Protein AF-0000000072903316 (afdb_homodimer)

Structure (mmCIF, N/CA/C/O backbone):
data_AF-0000000072903316-model_v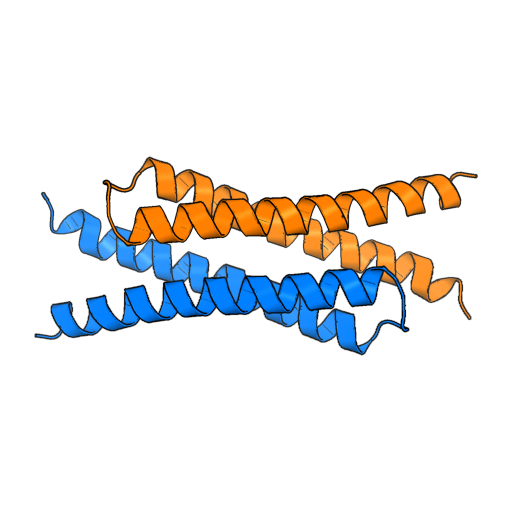1
#
loop_
_entity.id
_entity.type
_entity.pdbx_description
1 polymer 'Uncharacterized protein'
#
loop_
_atom_site.group_PDB
_atom_site.id
_atom_site.type_symbol
_atom_site.label_atom_id
_atom_site.label_alt_id
_atom_site.label_comp_id
_atom_site.label_asym_id
_atom_site.label_entity_id
_atom_site.label_seq_id
_atom_site.pdbx_PDB_ins_code
_atom_site.Cartn_x
_atom_site.Cartn_y
_atom_site.Cartn_z
_atom_site.occupancy
_atom_site.B_iso_or_equiv
_atom_site.auth_seq_id
_atom_site.auth_comp_id
_atom_site.auth_asym_id
_atom_site.auth_atom_id
_atom_site.pdbx_PDB_model_num
ATOM 1 N N . MET A 1 1 ? -4.266 25.891 17.922 1 38.44 1 MET A N 1
ATOM 2 C CA . MET A 1 1 ? -4.785 24.531 17.781 1 38.44 1 MET A CA 1
ATOM 3 C C . MET A 1 1 ? -4.172 23.828 16.578 1 38.44 1 MET A C 1
ATOM 5 O O . MET A 1 1 ? -4.418 22.641 16.344 1 38.44 1 MET A O 1
ATOM 9 N N . THR A 1 2 ? -3.783 24.609 15.562 1 43.62 2 THR A N 1
ATOM 10 C CA . THR A 1 2 ? -3.369 24.219 14.219 1 43.62 2 THR A CA 1
ATOM 11 C C . THR A 1 2 ? -2.029 23.484 14.258 1 43.62 2 THR A C 1
ATOM 13 O O . THR A 1 2 ? -1.659 22.812 13.297 1 43.62 2 THR A O 1
ATOM 16 N N . ARG A 1 3 ? -1.298 23.828 15.398 1 48.84 3 ARG A N 1
ATOM 17 C CA . ARG A 1 3 ? 0.116 23.484 15.5 1 48.84 3 ARG A CA 1
ATOM 18 C C . ARG A 1 3 ? 0.296 22 15.75 1 48.84 3 ARG A C 1
ATOM 20 O O . ARG A 1 3 ? 1.262 21.391 15.273 1 48.84 3 ARG A O 1
ATOM 27 N N . TYR A 1 4 ? -0.57 21.5 16.625 1 48.59 4 TYR A N 1
ATOM 28 C CA . TYR A 1 4 ? -0.521 20.141 17.156 1 48.59 4 TYR A CA 1
ATOM 29 C C . TYR A 1 4 ? -0.706 19.109 16.047 1 48.59 4 TYR A C 1
ATOM 31 O O . TYR A 1 4 ? -0.05 18.078 16.031 1 48.59 4 TYR A O 1
ATOM 39 N N . LEU A 1 5 ? -1.7 19.531 15.156 1 57.22 5 LEU A N 1
ATOM 40 C CA . LEU A 1 5 ? -2.006 18.656 14.039 1 57.22 5 LEU A CA 1
ATOM 41 C C . LEU A 1 5 ? -0.817 18.547 13.086 1 57.22 5 LEU A C 1
ATOM 43 O O . LEU A 1 5 ? -0.717 17.594 12.32 1 57.22 5 LEU A O 1
ATOM 47 N N . GLY A 1 6 ? 0.172 19.562 13.438 1 67.56 6 GLY A N 1
ATOM 48 C CA . GLY A 1 6 ? 1.326 19.594 12.547 1 67.56 6 GLY A CA 1
ATOM 49 C C . GLY A 1 6 ? 2.299 18.453 12.797 1 67.56 6 GLY A C 1
ATOM 50 O O . GLY A 1 6 ? 2.682 17.734 11.867 1 67.56 6 GLY A O 1
ATOM 51 N N . LEU A 1 7 ? 2.525 18.281 14.164 1 73.25 7 LEU A N 1
ATOM 52 C CA . LEU A 1 7 ? 3.5 17.25 14.508 1 73.25 7 LEU A CA 1
ATOM 53 C C . LEU A 1 7 ? 2.881 15.867 14.406 1 73.25 7 LEU A C 1
ATOM 55 O O . LEU A 1 7 ? 3.512 14.938 13.898 1 73.25 7 LEU A O 1
ATOM 59 N N . HIS A 1 8 ? 1.592 15.703 14.859 1 77.5 8 HIS A N 1
ATOM 60 C CA . HIS A 1 8 ? 0.925 14.406 14.797 1 77.5 8 HIS A CA 1
ATOM 61 C C . HIS A 1 8 ? 0.698 13.969 13.352 1 77.5 8 HIS A C 1
ATOM 63 O O . HIS A 1 8 ? 0.929 12.812 13.008 1 77.5 8 HIS A O 1
ATOM 69 N N . GLU A 1 9 ? 0.373 14.938 12.539 1 83.19 9 GLU A N 1
ATOM 70 C CA . GLU A 1 9 ? 0.176 14.641 11.125 1 83.19 9 GLU A CA 1
ATOM 71 C C . GLU A 1 9 ? 1.483 14.219 10.461 1 83.19 9 GLU A C 1
ATOM 73 O O . GLU A 1 9 ? 1.494 13.328 9.609 1 83.19 9 GLU A O 1
ATOM 78 N N . THR A 1 10 ? 2.555 14.867 10.992 1 85.06 10 THR A N 1
ATOM 79 C CA . THR A 1 10 ? 3.859 14.531 10.43 1 85.06 10 THR A C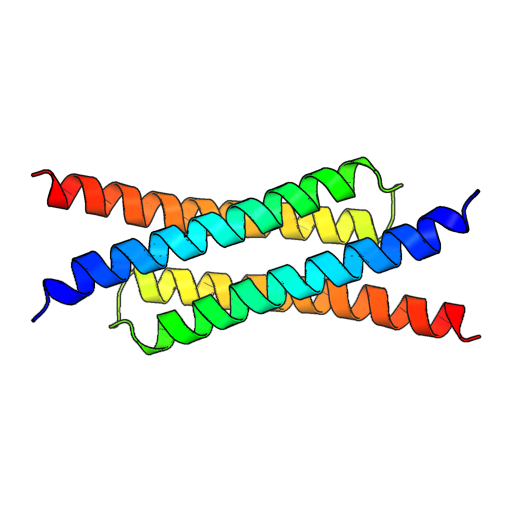A 1
ATOM 80 C C . THR A 1 10 ? 4.27 13.117 10.828 1 85.06 10 THR A C 1
ATOM 82 O O . THR A 1 10 ? 4.719 12.336 9.984 1 85.06 10 THR A O 1
ATOM 85 N N . LEU A 1 11 ? 4.035 12.766 12.031 1 86.75 11 LEU A N 1
ATOM 86 C CA . LEU A 1 11 ? 4.398 11.438 12.523 1 86.75 11 LEU A CA 1
ATOM 87 C C . LEU A 1 11 ? 3.559 10.359 11.844 1 86.75 11 LEU A C 1
ATOM 89 O O . LEU A 1 11 ? 4.086 9.32 11.438 1 86.75 11 LEU A O 1
ATOM 93 N N . GLU A 1 12 ? 2.34 10.703 11.758 1 87.75 12 GLU A N 1
ATOM 94 C CA . GLU A 1 12 ? 1.45 9.727 11.125 1 87.75 12 GLU A CA 1
ATOM 95 C C . GLU A 1 12 ? 1.788 9.555 9.648 1 87.75 12 GLU A C 1
ATOM 97 O O . GLU A 1 12 ? 1.741 8.438 9.125 1 87.75 12 GLU A O 1
ATOM 102 N N . THR A 1 13 ? 2.127 10.641 9.023 1 90.25 13 THR A N 1
ATOM 103 C CA . THR A 1 13 ? 2.52 10.57 7.617 1 90.25 13 THR A CA 1
ATOM 104 C C . THR A 1 13 ? 3.814 9.781 7.461 1 90.25 13 THR A C 1
ATOM 106 O O . THR A 1 13 ? 3.943 8.961 6.543 1 90.25 13 THR A O 1
ATOM 109 N N . LEU A 1 14 ? 4.695 9.93 8.344 1 92.25 14 LEU A N 1
ATOM 110 C CA . LEU A 1 14 ? 5.957 9.203 8.305 1 92.25 14 LEU A CA 1
ATOM 111 C C . LEU A 1 14 ? 5.727 7.707 8.492 1 92.25 14 LEU A C 1
ATOM 113 O O . LEU A 1 14 ? 6.371 6.887 7.84 1 92.25 14 LEU A O 1
ATOM 117 N N . GLU A 1 15 ? 4.824 7.449 9.352 1 93.31 15 GLU A N 1
ATOM 118 C CA . GLU A 1 15 ? 4.48 6.047 9.57 1 93.31 15 GLU A CA 1
ATOM 119 C C . GLU A 1 15 ? 3.859 5.434 8.32 1 93.31 15 GLU A C 1
ATOM 121 O O . GLU A 1 15 ? 4.207 4.316 7.93 1 93.31 15 GLU A O 1
ATOM 126 N N . LEU A 1 16 ? 3 6.125 7.688 1 93.25 16 LEU A N 1
ATOM 127 C CA . LEU A 1 16 ? 2.369 5.652 6.461 1 93.25 16 LEU A CA 1
ATOM 128 C C . LEU A 1 16 ? 3.408 5.438 5.363 1 93.25 16 LEU A C 1
ATOM 130 O O . LEU A 1 16 ? 3.352 4.449 4.633 1 93.25 16 LEU A O 1
ATOM 134 N N . ILE A 1 17 ? 4.336 6.316 5.277 1 95.5 17 ILE A N 1
ATOM 135 C CA . ILE A 1 17 ? 5.406 6.207 4.293 1 95.5 17 ILE A CA 1
ATOM 136 C C . ILE A 1 17 ? 6.227 4.945 4.555 1 95.5 17 ILE A C 1
ATOM 138 O O . ILE A 1 17 ? 6.547 4.199 3.625 1 95.5 17 ILE A O 1
ATOM 142 N N . ALA A 1 18 ? 6.48 4.703 5.855 1 95 18 ALA A N 1
ATOM 143 C CA . ALA A 1 18 ? 7.25 3.516 6.219 1 95 18 ALA A CA 1
ATOM 144 C C . ALA A 1 18 ? 6.504 2.24 5.836 1 95 18 ALA A C 1
ATOM 146 O O . ALA A 1 18 ? 7.086 1.329 5.238 1 95 18 ALA A O 1
ATOM 147 N N . PHE A 1 19 ? 5.215 2.182 6.125 1 92.62 19 PHE A N 1
ATOM 148 C CA . PHE A 1 19 ? 4.418 1.001 5.816 1 92.62 19 PHE A CA 1
ATOM 149 C C . PHE A 1 19 ? 4.316 0.794 4.312 1 92.62 19 PHE A C 1
ATOM 151 O O . PHE A 1 19 ? 4.422 -0.334 3.824 1 92.62 19 PHE A O 1
ATOM 158 N N . LYS A 1 20 ? 4.098 1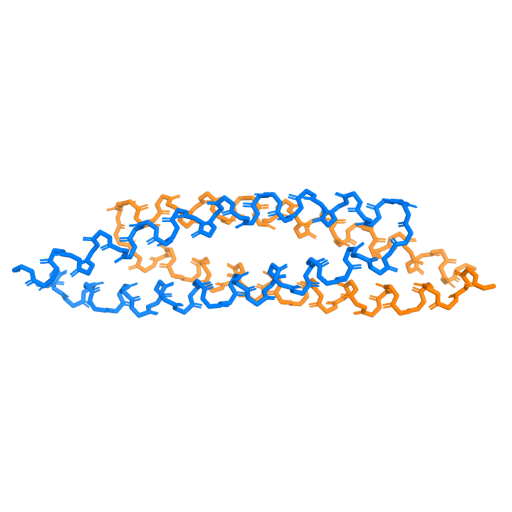.864 3.549 1 94.38 20 LYS A N 1
ATOM 159 C CA . LYS A 1 20 ? 3.988 1.762 2.096 1 94.38 20 LYS A CA 1
ATOM 160 C C . LYS A 1 20 ? 5.312 1.326 1.475 1 94.38 20 LYS A C 1
ATOM 162 O O . LYS A 1 20 ? 5.328 0.556 0.512 1 94.38 20 LYS A O 1
ATOM 167 N N . THR A 1 21 ? 6.387 1.797 2.047 1 96.06 21 THR A N 1
ATOM 168 C CA . THR A 1 21 ? 7.703 1.403 1.557 1 96.06 21 THR A CA 1
ATOM 169 C C . THR A 1 21 ? 7.922 -0.095 1.746 1 96.06 21 THR A C 1
ATOM 171 O O . THR A 1 21 ? 8.438 -0.77 0.852 1 96.06 21 THR A O 1
ATOM 174 N N . VAL A 1 22 ? 7.574 -0.612 2.893 1 93.69 22 VAL A N 1
ATOM 175 C CA . VAL A 1 22 ? 7.699 -2.039 3.168 1 93.69 22 VAL A CA 1
ATOM 176 C C . VAL A 1 22 ? 6.855 -2.836 2.174 1 93.69 22 VAL A C 1
ATOM 178 O O . VAL A 1 22 ? 7.332 -3.811 1.587 1 93.69 22 VAL A O 1
ATOM 181 N N . CYS A 1 23 ? 5.586 -2.385 1.941 1 92.5 23 CYS A N 1
ATOM 182 C CA . CYS A 1 23 ? 4.672 -3.084 1.042 1 92.5 23 CYS A CA 1
ATOM 183 C C . CYS A 1 23 ? 5.219 -3.105 -0.38 1 92.5 23 CYS A C 1
ATOM 185 O O . CYS A 1 23 ? 5.191 -4.145 -1.045 1 92.5 23 CYS A O 1
ATOM 187 N N . LEU A 1 24 ? 5.781 -2.008 -0.832 1 95.5 24 LEU A N 1
ATOM 188 C CA . LEU A 1 24 ? 6.297 -1.901 -2.191 1 95.5 24 LEU A CA 1
ATOM 189 C C . LEU A 1 24 ? 7.559 -2.746 -2.359 1 95.5 24 LEU A C 1
ATOM 191 O O . LEU A 1 24 ? 7.734 -3.404 -3.387 1 95.5 24 LEU A O 1
ATOM 195 N N . THR A 1 25 ? 8.406 -2.729 -1.31 1 95.5 25 THR A N 1
ATOM 196 C CA . THR A 1 25 ? 9.625 -3.533 -1.364 1 95.5 25 THR A CA 1
ATOM 197 C C . THR A 1 25 ? 9.281 -5.02 -1.433 1 95.5 25 THR A C 1
ATOM 199 O O . THR A 1 25 ? 9.891 -5.766 -2.205 1 95.5 25 THR A O 1
ATOM 202 N N . LYS A 1 26 ? 8.352 -5.418 -0.71 1 92.31 26 LYS A N 1
ATOM 203 C CA . LYS A 1 26 ? 7.926 -6.816 -0.723 1 92.31 26 LYS A CA 1
ATOM 204 C C . LYS A 1 26 ? 7.344 -7.199 -2.08 1 92.31 26 LYS A C 1
ATOM 206 O O . LYS A 1 26 ? 7.664 -8.258 -2.619 1 92.31 26 LYS A O 1
ATOM 211 N N . ALA A 1 27 ? 6.477 -6.383 -2.607 1 94.62 27 ALA A N 1
ATOM 212 C CA . ALA A 1 27 ? 5.871 -6.641 -3.91 1 94.62 27 ALA A CA 1
ATOM 213 C C . ALA A 1 27 ? 6.93 -6.719 -5.004 1 94.62 27 ALA A C 1
ATOM 215 O O . ALA A 1 27 ? 6.859 -7.578 -5.887 1 94.62 27 ALA A O 1
ATOM 216 N N . ALA A 1 28 ? 7.898 -5.812 -4.934 1 96.25 28 ALA A N 1
ATOM 217 C CA . ALA A 1 28 ? 8.977 -5.801 -5.926 1 96.25 28 ALA A CA 1
ATOM 218 C C . ALA A 1 28 ? 9.797 -7.086 -5.859 1 96.25 28 ALA A C 1
ATOM 220 O O . ALA A 1 28 ? 10.117 -7.676 -6.895 1 96.25 28 ALA A O 1
ATOM 221 N N . THR A 1 29 ? 10.117 -7.477 -4.621 1 93.31 29 THR A N 1
ATOM 222 C CA . THR A 1 29 ? 10.883 -8.703 -4.43 1 93.31 29 THR A CA 1
ATOM 223 C C . THR A 1 29 ? 10.102 -9.914 -4.941 1 93.31 29 THR A C 1
ATOM 225 O O . THR A 1 29 ? 10.648 -10.75 -5.664 1 93.31 29 THR A O 1
ATOM 228 N N . MET A 1 30 ? 8.82 -9.953 -4.676 1 91 30 MET A N 1
ATOM 229 C CA . MET A 1 30 ? 7.98 -11.062 -5.102 1 91 30 MET A CA 1
ATOM 230 C C . MET A 1 30 ? 7.832 -11.086 -6.621 1 91 30 MET A C 1
ATOM 232 O O . MET A 1 30 ? 7.887 -12.156 -7.234 1 91 30 MET A O 1
ATOM 236 N N . SER A 1 31 ? 7.664 -9.992 -7.195 1 93.19 31 SER A N 1
ATOM 237 C CA . SER A 1 31 ? 7.473 -9.898 -8.641 1 93.19 31 SER A CA 1
ATOM 238 C C . SER A 1 31 ? 8.68 -10.445 -9.398 1 93.19 31 SER A C 1
ATOM 240 O O . SER A 1 31 ? 8.531 -11.039 -10.469 1 93.19 31 SER A O 1
ATOM 242 N N . LYS A 1 32 ? 9.836 -10.273 -8.898 1 92.69 32 LYS A N 1
ATOM 243 C CA . LYS A 1 32 ? 11.062 -10.734 -9.547 1 92.69 32 LYS A CA 1
ATOM 244 C C . LYS A 1 32 ? 11.156 -12.258 -9.516 1 92.69 32 LYS A C 1
ATOM 246 O O . LYS A 1 32 ? 11.82 -12.859 -10.367 1 92.69 32 LYS A O 1
ATOM 251 N N . LEU A 1 33 ? 10.5 -12.898 -8.578 1 86.75 33 LEU A N 1
ATOM 252 C CA . LEU A 1 33 ? 10.602 -14.336 -8.375 1 86.75 33 LEU A CA 1
ATOM 253 C C . LEU A 1 33 ? 9.477 -15.07 -9.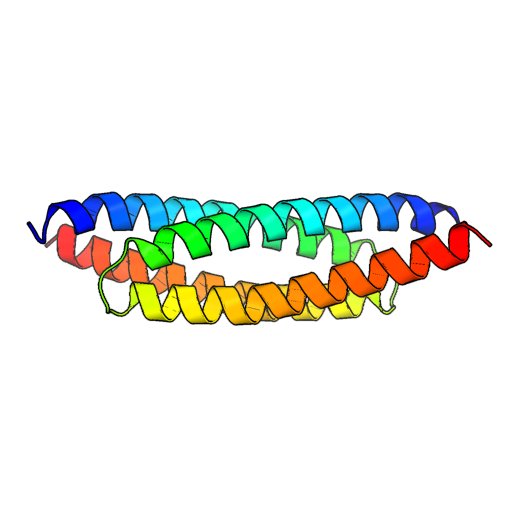094 1 86.75 33 LEU A C 1
ATOM 255 O O . LEU A 1 33 ? 9.492 -16.297 -9.188 1 86.75 33 LEU A O 1
ATOM 259 N N . LEU A 1 34 ? 8.484 -14.336 -9.586 1 87.38 34 LEU A N 1
ATOM 260 C CA . LEU A 1 34 ? 7.316 -14.945 -10.211 1 87.38 34 LEU A CA 1
ATOM 261 C C . LEU A 1 34 ? 7.527 -15.102 -11.719 1 87.38 34 LEU A C 1
ATOM 263 O O . LEU A 1 34 ? 8.133 -14.234 -12.352 1 87.38 34 LEU A O 1
ATOM 267 N N . PRO A 1 35 ? 7.066 -16.234 -12.258 1 88.06 35 PRO A N 1
ATOM 268 C CA . PRO A 1 35 ? 6.977 -16.297 -13.719 1 88.06 35 PRO A CA 1
ATOM 269 C C . PRO A 1 35 ? 5.957 -15.305 -14.289 1 88.06 35 PRO A C 1
ATOM 271 O O . PRO A 1 35 ? 5.133 -14.766 -13.547 1 88.06 35 PRO A O 1
ATOM 274 N N . ASP A 1 36 ? 6.082 -15.141 -15.578 1 89.19 36 ASP A N 1
ATOM 275 C CA . ASP A 1 36 ? 5.105 -14.266 -16.219 1 89.19 36 ASP A CA 1
ATOM 276 C C . ASP A 1 36 ? 3.691 -14.82 -16.078 1 89.19 36 ASP A C 1
ATOM 278 O O . ASP A 1 36 ? 3.48 -16.031 -16.172 1 89.19 36 ASP A O 1
ATOM 282 N N . GLY A 1 37 ? 2.752 -14.008 -15.633 1 90.88 37 GLY A N 1
ATOM 283 C CA . GLY A 1 37 ? 1.366 -14.406 -15.438 1 90.88 37 GLY A CA 1
ATOM 284 C C . GLY A 1 37 ? 0.533 -13.336 -14.766 1 90.88 37 GLY A C 1
ATOM 285 O O . GLY A 1 37 ? 0.953 -12.18 -14.672 1 90.88 37 GLY A O 1
ATOM 286 N N . ASP A 1 38 ? -0.548 -13.727 -14.375 1 89.56 38 ASP A N 1
ATOM 287 C CA . ASP A 1 38 ? -1.526 -12.789 -13.82 1 89.56 38 ASP A CA 1
ATOM 288 C C . ASP A 1 38 ? -0.984 -12.102 -12.57 1 89.56 38 ASP A C 1
ATOM 290 O O . ASP A 1 38 ? -1.106 -10.891 -12.422 1 89.56 38 ASP A O 1
ATOM 294 N N . LEU A 1 39 ? -0.367 -12.938 -11.758 1 92.12 39 LEU A N 1
ATOM 295 C CA . LEU A 1 39 ? 0.105 -12.375 -10.492 1 92.12 39 LEU A CA 1
ATOM 296 C C . LEU A 1 39 ? 1.208 -11.352 -10.734 1 92.12 39 LEU A C 1
ATOM 298 O O . LEU A 1 39 ? 1.228 -10.297 -10.094 1 92.12 39 LEU A O 1
ATOM 302 N N . LYS A 1 40 ? 2.096 -11.641 -11.586 1 94.19 40 LYS A N 1
ATOM 303 C CA . LYS A 1 40 ? 3.158 -10.688 -11.898 1 94.19 40 LYS A CA 1
ATOM 304 C C . LYS A 1 40 ? 2.586 -9.391 -12.461 1 94.19 40 LYS A C 1
ATOM 306 O O . LYS A 1 40 ? 3.061 -8.297 -12.133 1 94.19 40 LYS A O 1
ATOM 311 N N . THR A 1 41 ? 1.617 -9.477 -13.25 1 95.81 41 THR A N 1
ATOM 312 C CA . THR A 1 41 ? 0.963 -8.297 -13.82 1 95.81 41 THR A CA 1
ATOM 313 C C . THR A 1 41 ? 0.295 -7.469 -12.727 1 95.81 41 THR A C 1
ATOM 315 O O . THR A 1 41 ? 0.421 -6.242 -12.711 1 95.81 41 THR A O 1
ATOM 318 N N . ILE A 1 42 ? -0.344 -8.164 -11.875 1 94.81 42 ILE A N 1
ATOM 319 C CA . ILE A 1 42 ? -1.018 -7.488 -10.773 1 94.81 42 ILE A CA 1
ATOM 320 C C . ILE A 1 42 ? 0.011 -6.762 -9.906 1 94.81 42 ILE A C 1
ATOM 322 O O . ILE A 1 42 ? -0.193 -5.605 -9.531 1 94.81 42 ILE A O 1
ATOM 326 N N . LEU A 1 43 ? 1.094 -7.449 -9.609 1 96.38 43 LEU A N 1
ATOM 327 C CA . LEU A 1 43 ? 2.125 -6.848 -8.773 1 96.38 43 LEU A CA 1
ATOM 328 C C . LEU A 1 43 ? 2.779 -5.668 -9.484 1 96.38 43 LEU A C 1
ATOM 330 O O . LEU A 1 43 ? 3.121 -4.668 -8.844 1 96.38 43 LEU A O 1
ATOM 334 N N . SER A 1 44 ? 2.941 -5.738 -10.758 1 96.56 44 SER A N 1
ATOM 335 C CA . SER A 1 44 ? 3.502 -4.633 -11.523 1 96.56 44 SER A CA 1
ATOM 336 C C . SER A 1 44 ? 2.607 -3.402 -11.453 1 96.56 44 SER A C 1
ATOM 338 O O . SER A 1 44 ? 3.096 -2.283 -11.289 1 96.56 44 SER A O 1
ATOM 340 N N . ASP A 1 45 ? 1.349 -3.625 -11.562 1 95.75 45 ASP A N 1
ATOM 341 C CA . ASP A 1 45 ? 0.387 -2.535 -11.438 1 95.75 45 ASP A CA 1
ATOM 342 C C . ASP A 1 45 ? 0.412 -1.937 -10.031 1 95.75 45 ASP A C 1
ATOM 344 O O . ASP A 1 45 ? 0.366 -0.716 -9.875 1 95.75 45 ASP A O 1
ATOM 348 N N . ASP A 1 46 ? 0.455 -2.83 -9.062 1 96.19 46 ASP A N 1
ATOM 349 C CA . ASP A 1 46 ? 0.528 -2.42 -7.668 1 96.19 46 ASP A CA 1
ATOM 350 C C . ASP A 1 46 ? 1.769 -1.566 -7.41 1 96.19 46 ASP A C 1
ATOM 352 O O . ASP A 1 46 ? 1.688 -0.528 -6.75 1 96.19 46 ASP A O 1
ATOM 356 N N . LEU A 1 47 ? 2.865 -1.907 -7.926 1 97.31 47 LEU A N 1
ATOM 357 C CA . LEU A 1 47 ? 4.129 -1.203 -7.754 1 97.31 47 LEU A CA 1
ATOM 358 C C . LEU A 1 47 ? 4.078 0.179 -8.398 1 97.31 47 LEU A C 1
ATOM 360 O O . LEU A 1 47 ? 4.598 1.148 -7.84 1 97.31 47 LEU A O 1
ATOM 364 N N . GLU A 1 48 ? 3.447 0.25 -9.492 1 97.25 48 GLU A N 1
ATOM 365 C CA . GLU A 1 48 ? 3.33 1.529 -10.188 1 97.25 48 GLU A CA 1
ATOM 366 C C . GLU A 1 48 ? 2.449 2.502 -9.406 1 97.25 48 GLU A C 1
ATOM 368 O O . GLU A 1 48 ? 2.863 3.627 -9.117 1 97.25 48 GLU A O 1
ATOM 373 N N . SER A 1 49 ? 1.277 2.041 -9.047 1 95.75 49 SER A N 1
ATOM 374 C CA . SER A 1 49 ? 0.361 2.896 -8.297 1 95.75 49 SER A CA 1
ATOM 375 C C . SER A 1 49 ? 0.913 3.223 -6.914 1 95.75 49 SER A C 1
ATOM 377 O O . SER A 1 49 ? 0.802 4.359 -6.445 1 95.75 49 SER A O 1
ATOM 379 N N . GLY A 1 50 ? 1.516 2.234 -6.316 1 96 50 GLY A N 1
ATOM 380 C CA . GLY A 1 50 ? 2.078 2.443 -4.992 1 96 50 GLY A CA 1
ATOM 381 C C . GLY A 1 50 ? 3.227 3.434 -4.98 1 96 50 GLY A C 1
ATOM 382 O O . GLY A 1 50 ? 3.367 4.219 -4.039 1 96 50 GLY A O 1
ATOM 383 N N . SER A 1 51 ? 4.035 3.377 -6.008 1 97.25 51 SER A N 1
ATOM 384 C CA . SER A 1 51 ? 5.16 4.301 -6.105 1 97.25 51 SER A CA 1
ATOM 385 C C . SER A 1 51 ? 4.684 5.738 -6.273 1 97.25 51 SER A C 1
ATOM 387 O O . SER A 1 51 ? 5.297 6.664 -5.742 1 97.25 51 SER A O 1
ATOM 389 N N . GLN A 1 52 ? 3.664 5.875 -6.945 1 96.56 52 GLN A N 1
ATOM 390 C CA . GLN A 1 52 ? 3.094 7.207 -7.121 1 96.56 52 GLN A CA 1
ATOM 391 C C . GLN A 1 52 ? 2.551 7.75 -5.805 1 96.56 52 GLN A C 1
ATOM 393 O O . GLN A 1 52 ? 2.777 8.914 -5.465 1 96.56 52 GLN A O 1
ATOM 398 N N . ASP A 1 53 ? 1.779 6.879 -5.117 1 96.19 53 ASP A N 1
ATOM 399 C CA . ASP A 1 53 ? 1.259 7.273 -3.814 1 96.19 53 ASP A CA 1
ATOM 400 C C . ASP A 1 53 ? 2.393 7.633 -2.855 1 96.19 53 ASP A C 1
ATOM 402 O O . ASP A 1 53 ? 2.309 8.625 -2.131 1 96.19 53 ASP A O 1
ATOM 406 N N . LEU A 1 54 ? 3.408 6.855 -2.846 1 96.75 54 LEU A N 1
ATOM 407 C CA . LEU A 1 54 ? 4.555 7.086 -1.973 1 96.75 54 LEU A CA 1
ATOM 408 C C . LEU A 1 54 ? 5.219 8.422 -2.285 1 96.75 54 LEU A C 1
ATOM 410 O O . LEU A 1 54 ? 5.59 9.164 -1.374 1 96.75 54 LEU A O 1
ATOM 414 N N . GLU A 1 55 ? 5.348 8.672 -3.529 1 97.25 55 GLU A N 1
ATOM 415 C CA . GLU A 1 55 ? 5.961 9.93 -3.941 1 97.25 55 GLU A CA 1
ATOM 416 C C . GLU A 1 55 ? 5.156 11.125 -3.445 1 97.25 55 GLU A C 1
ATOM 418 O O . GLU A 1 55 ? 5.73 12.133 -3.012 1 97.25 55 GLU A O 1
ATOM 423 N N . GLN A 1 56 ? 3.916 11.055 -3.502 1 96.31 56 GLN A N 1
ATOM 424 C CA . GLN A 1 56 ? 3.055 12.133 -3.023 1 96.31 56 GLN A CA 1
ATOM 425 C C . GLN A 1 56 ? 3.227 12.344 -1.523 1 96.31 56 GLN A C 1
ATOM 427 O O . GLN A 1 56 ? 3.318 13.484 -1.062 1 96.31 56 GLN A O 1
ATOM 432 N N . LEU A 1 57 ? 3.27 11.305 -0.787 1 95.56 57 LEU A N 1
ATOM 433 C CA . LEU A 1 57 ? 3.436 11.391 0.661 1 95.56 57 LEU A CA 1
ATOM 434 C C . LEU A 1 57 ? 4.801 11.961 1.019 1 95.56 57 LEU A C 1
ATOM 436 O O . LEU A 1 57 ? 4.914 12.805 1.917 1 95.56 57 LEU A O 1
ATOM 440 N N . GLN A 1 58 ? 5.758 11.523 0.247 1 95.44 58 GLN A N 1
ATOM 441 C CA . GLN A 1 58 ? 7.117 12 0.488 1 95.44 58 GLN A CA 1
ATOM 442 C C . GLN A 1 58 ? 7.238 13.492 0.187 1 95.44 58 GLN A C 1
ATOM 444 O O . GLN A 1 58 ? 7.898 14.227 0.926 1 95.44 58 GLN A O 1
ATOM 449 N N . THR A 1 59 ? 6.664 13.859 -0.855 1 94.69 59 THR A N 1
ATOM 450 C CA . THR A 1 59 ? 6.672 15.266 -1.223 1 94.69 59 THR A CA 1
ATOM 451 C C . THR A 1 59 ? 5.973 16.109 -0.156 1 94.69 59 THR A C 1
ATOM 453 O O . THR A 1 59 ? 6.469 17.172 0.229 1 94.69 59 THR A O 1
ATOM 456 N N . PHE A 1 60 ? 4.879 15.648 0.318 1 92.5 60 PHE A N 1
ATOM 457 C CA . PHE A 1 60 ? 4.113 16.344 1.348 1 92.5 60 PHE A CA 1
ATOM 458 C C . PHE A 1 60 ? 4.949 16.547 2.605 1 92.5 60 PHE A C 1
ATOM 460 O O . PHE A 1 60 ? 5.012 17.641 3.146 1 92.5 60 PHE A O 1
ATOM 467 N N . ILE A 1 61 ? 5.609 15.531 3.076 1 90.25 61 ILE A N 1
ATOM 468 C CA . ILE A 1 61 ? 6.34 15.586 4.336 1 90.25 61 ILE A CA 1
ATOM 469 C C . ILE A 1 61 ? 7.594 16.438 4.172 1 90.25 61 ILE A C 1
ATOM 471 O O . ILE A 1 61 ? 7.996 17.141 5.098 1 90.25 61 ILE A O 1
ATOM 475 N N . THR A 1 62 ? 8.211 16.312 2.975 1 90.06 62 THR A N 1
ATOM 476 C CA . THR A 1 62 ? 9.406 17.109 2.709 1 90.06 62 THR A CA 1
ATOM 477 C C . THR A 1 62 ? 9.094 18.594 2.748 1 90.06 62 THR A C 1
ATOM 479 O O . THR A 1 62 ? 9.852 19.375 3.326 1 90.06 62 THR A O 1
ATOM 482 N N . LYS A 1 63 ? 8.039 19.016 2.193 1 87 63 LYS A N 1
ATOM 483 C CA . LYS A 1 63 ? 7.613 20.406 2.191 1 87 63 LYS A CA 1
ATOM 484 C C . LYS A 1 63 ? 7.316 20.891 3.605 1 87 63 LYS A C 1
ATOM 486 O O . LYS A 1 63 ? 7.594 22.047 3.941 1 87 63 LYS A O 1
ATOM 491 N N . ARG A 1 64 ? 6.789 20.094 4.359 1 81.5 64 ARG A N 1
ATOM 492 C CA . ARG A 1 64 ? 6.441 20.453 5.727 1 81.5 64 ARG A CA 1
ATOM 493 C C . ARG A 1 64 ? 7.688 20.625 6.586 1 81.5 64 ARG A C 1
ATOM 495 O O . ARG A 1 64 ? 7.738 21.484 7.461 1 81.5 64 ARG A O 1
ATOM 502 N N . LYS A 1 65 ? 8.617 19.703 6.461 1 80.19 65 LYS A N 1
ATOM 503 C CA . LYS A 1 65 ? 9.867 19.797 7.211 1 80.19 65 LYS A CA 1
ATOM 504 C C . LYS A 1 65 ? 10.625 21.078 6.867 1 80.19 65 LYS A C 1
ATOM 506 O O . LYS A 1 65 ? 11.289 21.656 7.727 1 80.19 65 LYS A O 1
ATOM 511 N N . GLU A 1 66 ? 10.539 21.453 5.652 1 75.31 66 GLU A N 1
ATOM 512 C CA . GLU A 1 66 ? 11.195 22.688 5.246 1 75.31 66 GLU A CA 1
ATOM 513 C C . GLU A 1 66 ? 10.5 23.906 5.855 1 75.31 66 GLU A C 1
ATOM 515 O O . GLU A 1 66 ? 11.156 24.906 6.18 1 75.31 66 GLU A O 1
ATOM 520 N N . THR A 1 67 ? 9.234 23.812 6.02 1 66.5 67 THR A N 1
ATOM 521 C CA . THR A 1 67 ? 8.508 24.938 6.617 1 66.5 67 THR A CA 1
ATOM 522 C C . THR A 1 67 ? 8.75 24.984 8.125 1 66.5 67 THR A C 1
ATOM 524 O O . THR A 1 67 ? 8.68 26.062 8.734 1 66.5 67 THR A O 1
ATOM 527 N N . HIS A 1 68 ? 8.898 23.781 8.688 1 62.38 68 HIS A N 1
ATOM 528 C CA . HIS A 1 68 ? 9.156 23.781 10.125 1 62.38 68 HIS A CA 1
ATOM 529 C C . HIS A 1 68 ? 10.586 24.188 10.43 1 62.38 68 HIS A C 1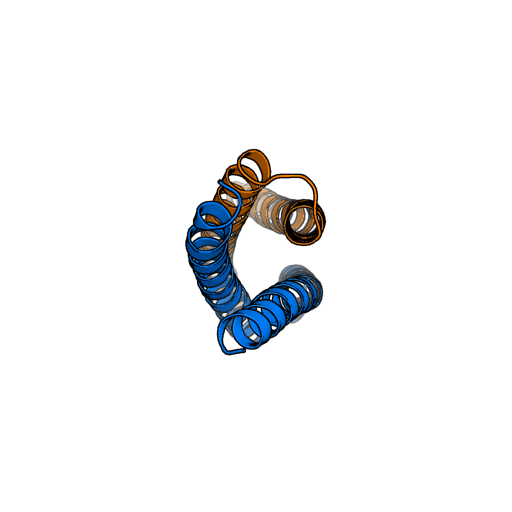
ATOM 531 O O . HIS A 1 68 ? 10.859 24.766 11.492 1 62.38 68 HIS A O 1
ATOM 537 N N . ASN A 1 69 ? 11.523 23.875 9.594 1 54.78 69 ASN A N 1
ATOM 538 C CA . ASN A 1 69 ? 12.898 24.312 9.812 1 54.78 69 ASN A CA 1
ATOM 539 C C . ASN A 1 69 ? 13.047 25.812 9.578 1 54.78 69 ASN A C 1
ATOM 541 O O . ASN A 1 69 ? 14.047 26.406 9.977 1 54.78 69 ASN A O 1
ATOM 545 N N . ASP A 1 70 ? 12.148 26.484 8.922 1 44.78 70 ASP A N 1
ATOM 546 C CA . ASP A 1 70 ? 12.273 27.922 8.805 1 44.78 70 ASP A CA 1
ATOM 547 C C . ASP A 1 70 ? 11.562 28.641 9.961 1 44.78 70 ASP A C 1
ATOM 549 O O . ASP A 1 70 ? 10.484 28.219 10.375 1 44.78 70 ASP A O 1
ATOM 553 N N . MET B 1 1 ? 7.258 -29.031 -11.508 1 38.47 1 MET B N 1
ATOM 554 C CA . MET B 1 1 ? 7.934 -27.859 -10.961 1 38.47 1 MET B CA 1
ATOM 555 C C . MET B 1 1 ? 6.934 -26.75 -10.656 1 38.47 1 MET B C 1
ATOM 557 O O . MET B 1 1 ? 7.309 -25.703 -10.133 1 38.47 1 MET B O 1
ATOM 561 N N . THR B 1 2 ? 5.816 -26.719 -11.398 1 43.44 2 THR B N 1
ATOM 562 C CA . THR B 1 2 ? 4.812 -25.656 -11.508 1 43.44 2 THR B CA 1
ATOM 563 C C . THR B 1 2 ? 4.027 -25.516 -10.203 1 43.44 2 THR B C 1
ATOM 565 O O . THR B 1 2 ? 3.332 -24.531 -9.992 1 43.44 2 THR B O 1
ATOM 568 N N . ARG B 1 3 ? 4.074 -26.703 -9.469 1 48.62 3 ARG B N 1
ATOM 569 C CA . ARG B 1 3 ? 3.164 -26.906 -8.344 1 48.62 3 ARG B CA 1
ATOM 570 C C . ARG B 1 3 ? 3.578 -26.062 -7.145 1 48.62 3 ARG B C 1
ATOM 572 O O . ARG B 1 3 ? 2.729 -25.625 -6.367 1 48.62 3 ARG B O 1
ATOM 579 N N . TYR B 1 4 ? 4.879 -26.078 -6.934 1 48.5 4 TYR B N 1
ATOM 580 C CA . TYR B 1 4 ? 5.523 -25.484 -5.766 1 48.5 4 TYR B CA 1
ATOM 581 C C . TYR B 1 4 ? 5.266 -23.984 -5.699 1 48.5 4 TYR B C 1
ATOM 583 O O . TYR B 1 4 ? 5.059 -23.422 -4.617 1 48.5 4 TYR B O 1
ATOM 591 N N . LEU B 1 5 ? 5.383 -23.406 -6.961 1 57.12 5 LEU B N 1
ATOM 592 C CA . LEU B 1 5 ? 5.188 -21.969 -7.07 1 57.12 5 LEU B CA 1
ATOM 593 C C . LEU B 1 5 ? 3.756 -21.578 -6.715 1 57.12 5 LEU B C 1
ATOM 595 O O . LEU B 1 5 ? 3.488 -20.422 -6.352 1 57.12 5 LEU B O 1
ATOM 599 N N . GLY B 1 6 ? 2.938 -22.781 -6.613 1 67.5 6 GLY B N 1
ATOM 600 C CA . GLY B 1 6 ? 1.531 -22.547 -6.336 1 67.5 6 GLY B CA 1
ATOM 601 C C . GLY B 1 6 ? 1.268 -22.156 -4.891 1 67.5 6 GLY B C 1
ATOM 602 O O . GLY B 1 6 ? 0.614 -21.141 -4.621 1 67.5 6 GLY B O 1
ATOM 603 N N . LEU B 1 7 ? 1.974 -22.984 -4.02 1 73.31 7 LEU B N 1
ATOM 604 C CA . LEU B 1 7 ? 1.733 -22.75 -2.602 1 73.31 7 LEU B CA 1
ATOM 605 C C . LEU B 1 7 ? 2.516 -21.531 -2.115 1 73.31 7 LEU B C 1
ATOM 607 O O . LEU B 1 7 ? 1.991 -20.719 -1.362 1 73.31 7 LEU B O 1
ATOM 611 N N . HIS B 1 8 ? 3.809 -21.375 -2.57 1 77.31 8 HIS B N 1
ATOM 612 C CA . HIS B 1 8 ? 4.625 -20.234 -2.156 1 77.31 8 HIS B CA 1
ATOM 613 C C . HIS B 1 8 ? 4.043 -18.922 -2.672 1 77.31 8 HIS B C 1
ATOM 615 O O . HIS B 1 8 ? 3.967 -17.938 -1.934 1 77.31 8 HIS B O 1
ATOM 621 N N . GLU B 1 9 ? 3.523 -19 -3.881 1 83 9 GLU B N 1
ATOM 622 C CA . GLU B 1 9 ? 2.896 -17.812 -4.461 1 83 9 GLU B CA 1
ATOM 623 C C . GLU B 1 9 ? 1.63 -17.438 -3.699 1 83 9 GLU B C 1
ATOM 625 O O . GLU B 1 9 ? 1.348 -16.25 -3.504 1 83 9 GLU B O 1
ATOM 630 N N . THR B 1 10 ? 0.973 -18.516 -3.213 1 84.81 10 THR B N 1
ATOM 631 C CA . THR B 1 10 ? -0.253 -18.266 -2.465 1 84.81 10 THR B CA 1
ATOM 632 C C . THR B 1 10 ? 0.06 -17.625 -1.114 1 84.81 10 THR B C 1
ATOM 634 O O . THR B 1 10 ? -0.576 -16.641 -0.721 1 84.81 10 THR B O 1
ATOM 637 N N . LEU B 1 11 ? 1.06 -18.094 -0.48 1 86.69 11 LEU B N 1
ATOM 638 C CA . LEU B 1 11 ? 1.439 -17.578 0.827 1 86.69 11 LEU B CA 1
ATOM 639 C C . LEU B 1 11 ? 1.955 -16.141 0.711 1 86.69 11 LEU B C 1
ATOM 641 O O . LEU B 1 11 ? 1.596 -15.281 1.517 1 86.69 11 LEU B O 1
ATOM 645 N N . GLU B 1 12 ? 2.73 -15.992 -0.283 1 87.44 12 GLU B N 1
ATOM 646 C CA . GLU B 1 12 ? 3.281 -14.656 -0.482 1 87.44 12 GLU B CA 1
ATOM 647 C C . GLU B 1 12 ? 2.186 -13.656 -0.842 1 87.44 12 GLU B C 1
ATOM 649 O O . GLU B 1 12 ? 2.207 -12.516 -0.385 1 87.44 12 GLU B O 1
ATOM 654 N N . THR B 1 13 ? 1.25 -14.117 -1.633 1 90.12 13 THR B N 1
ATOM 655 C CA . THR B 1 13 ? 0.129 -13.25 -1.994 1 90.12 13 THR B CA 1
ATOM 656 C C . THR B 1 13 ? -0.724 -12.93 -0.77 1 90.12 13 THR B C 1
ATOM 658 O O . THR B 1 13 ? -1.158 -11.797 -0.59 1 90.12 13 THR B O 1
ATOM 661 N N . LEU B 1 14 ? -0.891 -13.852 0.075 1 92.06 14 LEU B N 1
ATOM 662 C CA . LEU B 1 14 ? -1.662 -13.641 1.296 1 92.06 14 LEU B CA 1
ATOM 663 C C . LEU B 1 14 ? -0.972 -12.641 2.213 1 92.06 14 LEU B C 1
ATOM 665 O O . LEU B 1 14 ? -1.634 -11.805 2.836 1 92.06 14 LEU B O 1
ATOM 669 N N . GLU B 1 15 ? 0.299 -12.781 2.238 1 93.31 15 GLU B N 1
ATOM 670 C CA . GLU B 1 15 ? 1.065 -11.828 3.039 1 93.31 15 GLU B CA 1
ATOM 671 C C . GLU B 1 15 ? 0.941 -10.414 2.484 1 93.31 15 GLU B C 1
ATOM 673 O O . GLU B 1 15 ? 0.749 -9.461 3.24 1 93.31 15 GLU B O 1
ATOM 678 N N . LEU B 1 16 ? 1.009 -10.266 1.217 1 93.25 16 LEU B N 1
ATOM 679 C CA . LEU B 1 16 ? 0.864 -8.961 0.579 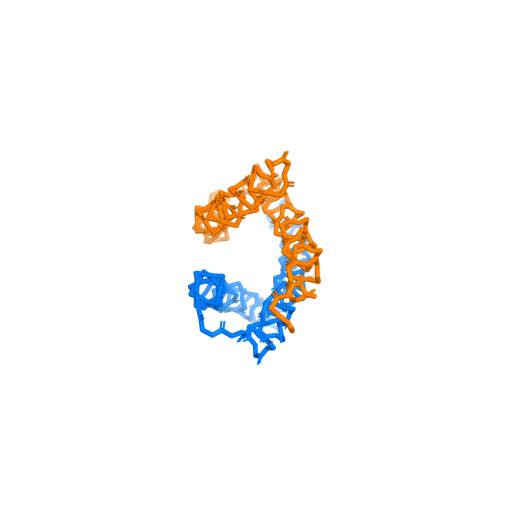1 93.25 16 LEU B CA 1
ATOM 680 C C . LEU B 1 16 ? -0.519 -8.375 0.844 1 93.25 16 LEU B C 1
ATOM 682 O O . LEU B 1 16 ? -0.65 -7.184 1.116 1 93.25 16 LEU B O 1
ATOM 686 N N . ILE B 1 17 ? -1.499 -9.195 0.799 1 95.5 17 ILE B N 1
ATOM 687 C CA . ILE B 1 17 ? -2.867 -8.766 1.066 1 95.5 17 ILE B CA 1
ATOM 688 C C . ILE B 1 17 ? -2.979 -8.258 2.504 1 95.5 17 ILE B C 1
ATOM 690 O O . ILE B 1 17 ? -3.578 -7.211 2.754 1 95.5 17 ILE B O 1
ATOM 694 N N . ALA B 1 18 ? -2.322 -9.008 3.412 1 94.94 18 ALA B N 1
ATOM 695 C CA . ALA B 1 18 ? -2.357 -8.609 4.816 1 94.94 18 ALA B CA 1
ATOM 696 C C . ALA B 1 18 ? -1.685 -7.254 5.023 1 94.94 18 ALA B C 1
ATOM 698 O O . ALA B 1 18 ? -2.234 -6.375 5.691 1 94.94 18 ALA B O 1
ATOM 699 N N . PHE B 1 19 ? -0.53 -7.051 4.418 1 92.56 19 PHE B N 1
ATOM 700 C CA . PHE B 1 19 ? 0.202 -5.797 4.559 1 92.56 19 PHE B CA 1
ATOM 701 C C . PHE B 1 19 ? -0.576 -4.641 3.939 1 92.56 19 PHE B C 1
ATOM 703 O O . PHE B 1 19 ? -0.64 -3.553 4.512 1 92.56 19 PHE B O 1
ATOM 710 N N . LYS B 1 20 ? -1.172 -4.844 2.756 1 94.38 20 LYS B N 1
ATOM 711 C CA . LYS B 1 20 ? -1.94 -3.795 2.092 1 94.38 20 LYS B CA 1
ATOM 712 C C . LYS B 1 20 ? -3.189 -3.438 2.891 1 94.38 20 LYS B C 1
ATOM 714 O O . LYS B 1 20 ? -3.58 -2.271 2.955 1 94.38 20 LYS B O 1
ATOM 719 N N . THR B 1 21 ? -3.768 -4.434 3.506 1 96.12 21 THR B N 1
ATOM 720 C CA . THR B 1 21 ? -4.945 -4.191 4.332 1 96.12 21 THR B CA 1
ATOM 721 C C . THR B 1 21 ? -4.594 -3.307 5.527 1 96.12 21 THR B C 1
ATOM 723 O O . THR B 1 21 ? -5.336 -2.385 5.863 1 96.12 21 THR B O 1
ATOM 726 N N . VAL B 1 22 ? -3.504 -3.596 6.184 1 93.75 22 VAL B N 1
ATOM 727 C CA . VAL B 1 22 ? -3.049 -2.795 7.312 1 93.75 22 VAL B CA 1
ATOM 728 C C . VAL B 1 22 ? -2.805 -1.356 6.863 1 93.75 22 VAL B C 1
ATOM 730 O O . VAL B 1 22 ? -3.256 -0.411 7.512 1 93.75 22 VAL B O 1
ATOM 733 N N . CYS B 1 23 ? -2.109 -1.182 5.688 1 92.56 23 CYS B N 1
ATOM 734 C CA . CYS B 1 23 ? -1.782 0.144 5.176 1 92.56 23 CYS B CA 1
ATOM 735 C C . CYS B 1 23 ? -3.047 0.938 4.867 1 92.56 23 CYS B C 1
ATOM 737 O O . CYS B 1 23 ? -3.148 2.113 5.227 1 92.56 23 CYS B O 1
ATOM 739 N N . LEU B 1 24 ? -4.051 0.302 4.285 1 95.5 24 LEU B N 1
ATOM 740 C CA . LEU B 1 24 ? -5.289 0.971 3.902 1 95.5 24 LEU B CA 1
ATOM 741 C C . LEU B 1 24 ? -6.109 1.34 5.133 1 95.5 24 LEU B C 1
ATOM 743 O O . LEU B 1 24 ? -6.688 2.428 5.195 1 95.5 24 LEU B O 1
ATOM 747 N N . THR B 1 25 ? -6.098 0.42 6.125 1 95.5 25 THR B N 1
ATOM 748 C CA . THR B 1 25 ? -6.832 0.697 7.355 1 95.5 25 THR B CA 1
ATOM 749 C C . THR B 1 25 ? -6.227 1.891 8.086 1 95.5 25 THR B C 1
ATOM 751 O O . THR B 1 25 ? -6.953 2.754 8.586 1 95.5 25 THR B O 1
ATOM 754 N N . LYS B 1 26 ? -4.98 1.965 8.109 1 92.06 26 LYS B N 1
ATOM 755 C CA . LYS B 1 26 ? -4.301 3.08 8.758 1 92.06 26 LYS B CA 1
ATOM 756 C C . LYS B 1 26 ? -4.578 4.395 8.031 1 92.06 26 LYS B C 1
ATOM 758 O O . LYS B 1 26 ? -4.863 5.41 8.664 1 92.06 26 LYS B O 1
ATOM 763 N N . ALA B 1 27 ? -4.465 4.379 6.746 1 94.62 27 ALA B N 1
ATOM 764 C CA . ALA B 1 27 ? -4.727 5.574 5.945 1 94.62 27 ALA B CA 1
ATOM 765 C C . ALA B 1 27 ? -6.164 6.055 6.133 1 94.62 27 ALA B C 1
ATOM 767 O O . ALA B 1 27 ? -6.414 7.258 6.238 1 94.62 27 ALA B O 1
ATOM 768 N N . ALA B 1 28 ? -7.074 5.098 6.164 1 96.25 28 ALA B N 1
ATOM 769 C CA . ALA B 1 28 ? -8.484 5.441 6.348 1 96.25 28 ALA B CA 1
ATOM 770 C C . ALA B 1 28 ? -8.719 6.09 7.711 1 96.25 28 ALA B C 1
ATOM 772 O O . ALA B 1 28 ? -9.43 7.094 7.812 1 96.25 28 ALA B O 1
ATOM 773 N N . THR B 1 29 ? -8.109 5.484 8.719 1 93.31 29 THR B N 1
ATOM 774 C CA . THR B 1 29 ? -8.242 6.023 10.07 1 93.31 29 THR B CA 1
ATOM 775 C C . THR B 1 29 ? -7.641 7.426 10.148 1 93.31 29 THR B C 1
ATOM 777 O O . THR B 1 29 ? -8.266 8.336 10.688 1 93.31 29 THR B O 1
ATOM 780 N N . MET B 1 30 ? -6.52 7.633 9.516 1 90.88 30 MET B N 1
ATOM 781 C CA . MET B 1 30 ? -5.848 8.93 9.539 1 90.88 30 MET B CA 1
ATOM 782 C C . MET B 1 30 ? -6.656 9.977 8.773 1 90.88 30 MET B C 1
ATOM 784 O O . MET B 1 30 ? -6.785 11.117 9.211 1 90.88 30 MET B O 1
ATOM 788 N N . SER B 1 31 ? -7.176 9.609 7.695 1 93.25 31 SER B N 1
ATOM 789 C CA . SER B 1 31 ? -7.934 10.531 6.855 1 93.25 31 SER B CA 1
ATOM 790 C C . SER B 1 31 ? -9.148 11.086 7.594 1 93.25 31 SER B C 1
ATOM 792 O O . SER B 1 31 ? -9.523 12.242 7.391 1 93.25 31 SER B O 1
ATOM 794 N N . LYS B 1 32 ? -9.734 10.328 8.422 1 92.81 32 LYS B N 1
ATOM 795 C CA . LYS B 1 32 ? -10.922 10.75 9.172 1 92.81 32 LYS B CA 1
ATOM 796 C C . LYS B 1 32 ? -10.562 11.789 10.227 1 92.81 32 LYS B C 1
ATOM 798 O O . LYS B 1 32 ? -11.414 12.586 10.633 1 92.81 32 LYS B O 1
ATOM 803 N N . LEU B 1 33 ? -9.328 11.82 10.664 1 86.94 33 LEU B N 1
ATOM 804 C CA . LEU B 1 33 ? -8.891 12.688 11.75 1 86.94 33 LEU B CA 1
ATOM 805 C C . LEU B 1 33 ? -8.289 13.977 11.211 1 86.94 33 LEU B C 1
ATOM 807 O O . LEU B 1 33 ? -8.023 14.906 11.969 1 86.94 33 LEU B O 1
ATOM 811 N N . LEU B 1 34 ? -8.055 14.023 9.898 1 87.5 34 LEU B N 1
ATOM 812 C CA . LEU B 1 34 ? -7.395 15.172 9.297 1 87.5 34 LEU B CA 1
ATOM 813 C C . LEU B 1 34 ? -8.422 16.203 8.828 1 87.5 34 LEU B C 1
ATOM 815 O O . LEU B 1 34 ? -9.492 15.844 8.344 1 87.5 34 LEU B O 1
ATOM 819 N N . PRO B 1 35 ? -8.109 17.5 9.031 1 88 35 PRO B N 1
ATOM 820 C CA . PRO B 1 35 ? -8.914 18.516 8.344 1 88 35 PRO B CA 1
ATOM 821 C C . PRO B 1 35 ? -8.766 18.453 6.824 1 88 35 PRO B C 1
ATOM 823 O O . PRO B 1 35 ? -7.848 17.797 6.316 1 88 35 PRO B O 1
ATOM 826 N N . ASP B 1 36 ? -9.68 19.141 6.195 1 89.31 36 ASP B N 1
ATOM 827 C CA . ASP B 1 36 ? -9.57 19.203 4.738 1 89.31 36 ASP B CA 1
ATOM 828 C C . ASP B 1 36 ? -8.273 19.875 4.316 1 89.31 36 ASP B C 1
ATOM 830 O O . ASP B 1 36 ? -7.844 20.859 4.93 1 89.31 36 ASP B O 1
ATOM 834 N N . GLY B 1 37 ? -7.512 19.281 3.418 1 90.94 37 GLY B N 1
ATOM 835 C CA . GLY B 1 37 ? -6.246 19.797 2.926 1 90.94 37 GLY B CA 1
ATOM 836 C C . GLY B 1 37 ? -5.504 18.828 2.039 1 90.94 37 GLY B C 1
ATOM 837 O O . GLY B 1 37 ? -6.074 17.828 1.59 1 90.94 37 GLY B O 1
ATOM 838 N N . ASP B 1 38 ? -4.352 19.141 1.826 1 89.62 38 ASP B N 1
ATOM 839 C CA . ASP B 1 38 ? -3.537 18.375 0.885 1 89.62 38 ASP B CA 1
ATOM 840 C C . ASP B 1 38 ? -3.373 16.922 1.347 1 89.62 38 ASP B C 1
ATOM 842 O O . ASP B 1 38 ? -3.521 15.992 0.554 1 89.62 38 ASP B O 1
ATOM 846 N N . LEU B 1 39 ? -3.115 16.812 2.625 1 92.19 39 LEU B N 1
ATOM 847 C CA . LEU B 1 39 ? -2.857 15.477 3.133 1 92.19 39 LEU B CA 1
ATOM 848 C C . LEU B 1 39 ? -4.105 14.609 3.021 1 92.19 39 LEU B C 1
ATOM 850 O O . LEU B 1 39 ? -4.02 13.438 2.645 1 92.19 39 LEU B O 1
ATOM 854 N N . LYS B 1 40 ? -5.207 15.133 3.357 1 94.19 40 LYS B N 1
ATOM 855 C CA . LYS B 1 40 ? -6.449 14.375 3.238 1 94.19 40 LYS B CA 1
ATOM 856 C C . LYS B 1 40 ? -6.711 13.969 1.789 1 94.19 40 LYS B C 1
ATOM 858 O O . LYS B 1 40 ? -7.156 12.852 1.521 1 94.19 40 LYS B O 1
ATOM 863 N N . THR B 1 41 ? -6.441 14.805 0.896 1 95.81 41 THR B N 1
ATOM 864 C CA . THR B 1 41 ? -6.609 14.516 -0.524 1 95.81 41 THR B CA 1
ATOM 865 C C . THR B 1 41 ? -5.668 13.398 -0.962 1 95.81 41 THR B C 1
ATOM 867 O O . THR B 1 41 ? -6.078 12.477 -1.674 1 95.81 41 THR B O 1
ATOM 870 N N . ILE B 1 42 ? -4.48 13.508 -0.508 1 94.88 42 ILE B N 1
ATOM 871 C CA . ILE B 1 42 ? -3.49 12.492 -0.847 1 94.88 42 ILE B CA 1
ATOM 872 C C . ILE B 1 42 ? -3.93 11.133 -0.297 1 94.88 42 ILE B C 1
ATOM 874 O O . ILE B 1 42 ? -3.861 10.125 -0.998 1 94.88 42 ILE B O 1
ATOM 878 N N . LEU B 1 43 ? -4.383 11.148 0.941 1 96.38 43 LEU B N 1
ATOM 879 C CA . LEU B 1 43 ? -4.809 9.891 1.558 1 96.38 43 LEU B CA 1
ATOM 880 C C . LEU B 1 43 ? -6.047 9.336 0.859 1 96.38 43 LEU B C 1
ATOM 882 O O . LEU B 1 43 ? -6.188 8.125 0.709 1 96.38 43 LEU B O 1
ATOM 886 N N . SER B 1 44 ? -6.926 10.172 0.435 1 96.5 44 SER B N 1
ATOM 887 C CA . SER B 1 44 ? -8.109 9.734 -0.297 1 96.5 44 SER B CA 1
ATOM 888 C C . SER B 1 44 ? -7.73 9.055 -1.607 1 96.5 44 SER B C 1
ATOM 890 O O . SER B 1 44 ? -8.289 8.016 -1.958 1 96.5 44 SER B O 1
ATOM 892 N N . ASP B 1 45 ? -6.793 9.625 -2.287 1 95.75 45 ASP B N 1
ATOM 893 C CA . ASP B 1 45 ? -6.289 9.023 -3.52 1 95.75 45 ASP B CA 1
ATOM 894 C C . ASP B 1 45 ? -5.621 7.68 -3.246 1 95.75 45 ASP B C 1
ATOM 896 O O . ASP B 1 45 ? -5.816 6.719 -3.992 1 95.75 45 ASP B O 1
ATOM 900 N N . ASP B 1 46 ? -4.816 7.676 -2.205 1 96.19 46 ASP B N 1
ATOM 901 C CA . ASP B 1 46 ? -4.137 6.457 -1.785 1 96.19 46 ASP B CA 1
ATOM 902 C C . ASP B 1 46 ? -5.137 5.348 -1.467 1 96.19 46 ASP B C 1
ATOM 904 O O . ASP B 1 46 ? -4.961 4.203 -1.89 1 96.19 46 ASP B O 1
ATOM 908 N N . LEU B 1 47 ? -6.18 5.637 -0.812 1 97.31 47 LEU B N 1
ATOM 909 C CA . LEU B 1 47 ? -7.207 4.68 -0.422 1 97.31 47 LEU B CA 1
ATOM 910 C C . LEU B 1 47 ? -7.93 4.129 -1.646 1 97.31 47 LEU B C 1
ATOM 912 O O . LEU B 1 47 ? -8.242 2.936 -1.704 1 97.31 47 LEU B O 1
ATOM 916 N N . GLU B 1 48 ? -8.148 4.961 -2.58 1 97.19 48 GLU B N 1
ATOM 917 C CA . GLU B 1 48 ? -8.828 4.531 -3.799 1 97.19 48 GLU B CA 1
ATOM 918 C C . GLU B 1 48 ? -7.957 3.572 -4.605 1 97.19 48 GLU B C 1
ATOM 920 O O . GLU B 1 48 ? -8.391 2.471 -4.953 1 97.19 48 GLU B O 1
ATOM 925 N N . SER B 1 49 ? -6.734 3.984 -4.852 1 95.75 49 SER B N 1
ATOM 926 C CA . SER B 1 49 ? -5.828 3.139 -5.621 1 95.75 49 SER B CA 1
ATOM 927 C C . SER B 1 49 ? -5.488 1.859 -4.863 1 95.75 49 SER B C 1
ATOM 929 O O . SER B 1 49 ? -5.43 0.779 -5.453 1 95.75 49 SER B O 1
ATOM 931 N N . GLY B 1 50 ? -5.297 2 -3.584 1 96.06 50 GLY B N 1
ATOM 932 C CA . GLY B 1 50 ? -4.973 0.841 -2.77 1 96.06 50 GLY B CA 1
ATOM 933 C C . GLY B 1 50 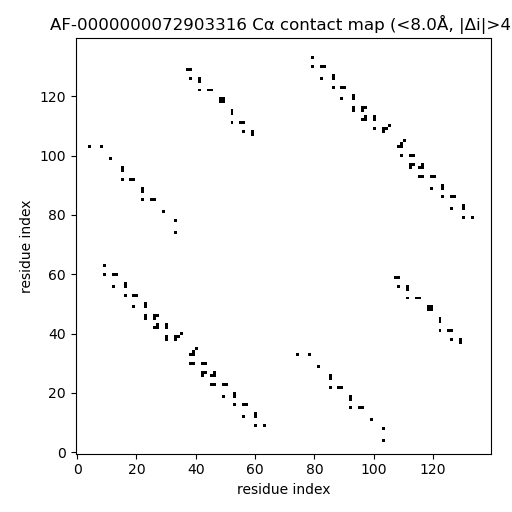? -6.094 -0.182 -2.715 1 96.06 50 GLY B C 1
ATOM 934 O O . GLY B 1 50 ? -5.84 -1.388 -2.707 1 96.06 50 GLY B O 1
ATOM 935 N N . SER B 1 51 ? -7.312 0.312 -2.654 1 97.25 51 SER B N 1
ATOM 936 C CA . SER B 1 51 ? -8.461 -0.585 -2.617 1 97.25 51 SER B CA 1
ATOM 937 C C . SER B 1 51 ? -8.594 -1.371 -3.918 1 97.25 51 SER B C 1
ATOM 939 O O . SER B 1 51 ? -8.984 -2.541 -3.906 1 97.25 51 SER B O 1
ATOM 941 N N . GLN B 1 52 ? -8.281 -0.757 -4.941 1 96.56 52 GLN B N 1
ATOM 942 C CA . GLN B 1 52 ? -8.32 -1.436 -6.23 1 96.56 52 GLN B CA 1
ATOM 943 C C . GLN B 1 52 ? -7.266 -2.535 -6.309 1 96.56 52 GLN B C 1
ATOM 945 O O . GLN B 1 52 ? -7.547 -3.645 -6.766 1 96.56 52 GLN B O 1
ATOM 950 N N . ASP B 1 53 ? -6.031 -2.146 -5.891 1 96.19 53 ASP B N 1
ATOM 951 C CA . ASP B 1 53 ? -4.961 -3.139 -5.867 1 96.19 53 ASP B CA 1
ATOM 952 C C . ASP B 1 53 ? -5.328 -4.32 -4.973 1 96.19 53 ASP B C 1
ATOM 954 O O . ASP B 1 53 ? -5.098 -5.477 -5.34 1 96.19 53 ASP B O 1
ATOM 958 N N . LEU B 1 54 ? -5.863 -4.055 -3.846 1 96.75 54 LEU B N 1
ATOM 959 C CA . LEU B 1 54 ? -6.254 -5.094 -2.898 1 96.75 54 LEU B CA 1
ATOM 960 C C . LEU B 1 54 ? -7.305 -6.02 -3.51 1 96.75 54 LEU B C 1
ATOM 962 O O . LEU B 1 54 ? -7.227 -7.238 -3.354 1 96.75 54 LEU B O 1
ATOM 966 N N . GLU B 1 55 ? -8.234 -5.434 -4.156 1 97.25 55 GLU B N 1
ATOM 967 C CA . GLU B 1 55 ? -9.281 -6.223 -4.789 1 97.25 55 GLU B CA 1
ATOM 968 C C . GLU B 1 55 ? -8.703 -7.184 -5.828 1 97.25 55 GLU B C 1
ATOM 970 O O . GLU B 1 55 ? -9.148 -8.328 -5.934 1 97.25 55 GLU B O 1
ATOM 975 N N . GLN B 1 56 ? -7.785 -6.746 -6.57 1 96.31 56 GLN B N 1
ATOM 976 C CA . GLN B 1 56 ? -7.145 -7.59 -7.57 1 96.31 56 GLN B CA 1
ATOM 977 C C . GLN B 1 56 ? -6.426 -8.766 -6.918 1 96.31 56 GLN B C 1
ATOM 979 O O . GLN B 1 56 ? -6.52 -9.898 -7.395 1 96.31 56 GLN B O 1
ATOM 984 N N . LEU B 1 57 ? -5.727 -8.523 -5.883 1 95.44 57 LEU B N 1
ATOM 985 C CA . LEU B 1 57 ? -5 -9.57 -5.172 1 9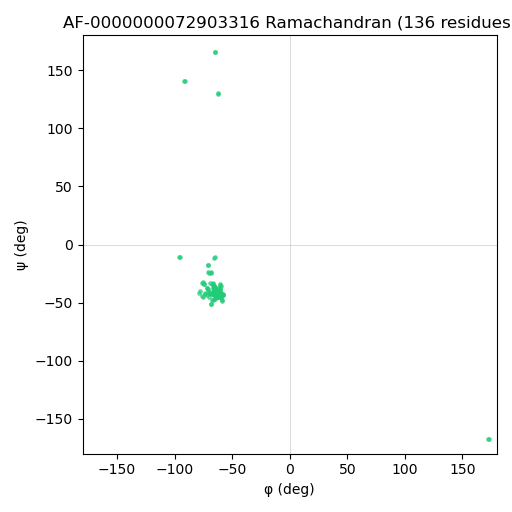5.44 57 LEU B CA 1
ATOM 986 C C . LEU B 1 57 ? -5.965 -10.578 -4.555 1 95.44 57 LEU B C 1
ATOM 988 O O . LEU B 1 57 ? -5.73 -11.781 -4.621 1 95.44 57 LEU B O 1
ATOM 992 N N . GLN B 1 58 ? -7.023 -10.023 -4.031 1 95.31 58 GLN B N 1
ATOM 993 C CA . GLN B 1 58 ? -8.023 -10.883 -3.406 1 95.31 58 GLN B CA 1
ATOM 994 C C . GLN B 1 58 ? -8.703 -11.781 -4.441 1 95.31 58 GLN B C 1
ATOM 996 O O . GLN B 1 58 ? -8.945 -12.961 -4.18 1 95.31 58 GLN B O 1
ATOM 1001 N N . THR B 1 59 ? -9 -11.211 -5.5 1 94.56 59 THR B N 1
ATOM 1002 C CA . THR B 1 59 ? -9.609 -11.977 -6.582 1 94.56 59 THR B CA 1
ATOM 1003 C C . THR B 1 59 ? -8.672 -13.078 -7.059 1 94.56 59 THR B C 1
ATOM 1005 O O . THR B 1 59 ? -9.094 -14.219 -7.27 1 94.56 59 THR B O 1
ATOM 1008 N N . PHE B 1 60 ? -7.441 -12.758 -7.215 1 92.44 60 PHE B N 1
ATOM 1009 C CA . PHE B 1 60 ? -6.43 -13.719 -7.652 1 92.44 60 PHE B CA 1
ATOM 1010 C C . PHE B 1 60 ? -6.352 -14.898 -6.695 1 92.44 60 PHE B C 1
ATOM 1012 O O . PHE B 1 60 ? -6.371 -16.062 -7.129 1 92.44 60 PHE B O 1
ATOM 1019 N N . ILE B 1 61 ? -6.277 -14.664 -5.434 1 90.12 61 ILE B N 1
ATOM 1020 C CA . ILE B 1 61 ? -6.078 -15.719 -4.445 1 90.12 61 ILE B CA 1
ATOM 1021 C C . ILE B 1 61 ? -7.352 -16.547 -4.32 1 90.12 61 ILE B C 1
ATOM 1023 O O . ILE B 1 61 ? -7.285 -17.766 -4.105 1 90.12 61 ILE B O 1
ATOM 1027 N N . THR B 1 62 ? -8.508 -15.867 -4.406 1 89.88 62 THR B N 1
ATOM 1028 C CA . THR B 1 62 ? -9.781 -16.578 -4.312 1 89.88 62 THR B CA 1
ATOM 1029 C C . THR B 1 62 ? -9.922 -17.578 -5.457 1 89.88 62 THR B C 1
ATOM 1031 O O . THR B 1 62 ? -10.359 -18.703 -5.242 1 89.88 62 THR B O 1
ATOM 1034 N N . LYS B 1 63 ? -9.586 -17.219 -6.629 1 87 63 LYS B N 1
ATOM 1035 C CA . LYS B 1 63 ? -9.641 -18.094 -7.797 1 87 63 LYS B CA 1
ATOM 1036 C C . LYS B 1 63 ? -8.703 -19.281 -7.641 1 87 63 LYS B C 1
ATOM 1038 O O . LYS B 1 63 ? -9.016 -20.391 -8.07 1 87 63 LYS B O 1
ATOM 1043 N N . ARG B 1 64 ? -7.621 -19.062 -7.074 1 81.88 64 ARG B N 1
ATOM 1044 C CA . ARG B 1 64 ? -6.629 -20.125 -6.891 1 81.88 64 ARG B CA 1
ATOM 1045 C C . ARG B 1 64 ? -7.086 -21.125 -5.844 1 81.88 64 ARG B C 1
ATOM 1047 O O . ARG B 1 64 ? -6.828 -22.328 -5.973 1 81.88 64 ARG B O 1
ATOM 1054 N N . LYS B 1 65 ? -7.609 -20.641 -4.77 1 79.69 65 LYS B N 1
ATOM 1055 C CA . LYS B 1 65 ? -8.109 -21.516 -3.719 1 79.69 65 LYS B CA 1
ATOM 1056 C C . LYS B 1 65 ? -9.227 -22.422 -4.246 1 79.69 65 LYS B C 1
ATOM 1058 O O . LYS B 1 65 ? -9.352 -23.578 -3.83 1 79.69 65 LYS B O 1
ATOM 1063 N N . GLU B 1 66 ? -10.016 -21.875 -5.082 1 74.81 66 GLU B N 1
ATOM 1064 C CA . GLU B 1 66 ? -11.094 -22.672 -5.676 1 74.81 66 GLU B CA 1
ATOM 1065 C C . GLU B 1 66 ? -10.531 -23.75 -6.598 1 74.81 66 GLU B C 1
ATOM 1067 O O . GLU B 1 66 ? -11.086 -24.844 -6.691 1 74.81 66 GLU B O 1
ATOM 1072 N N . THR B 1 67 ? -9.461 -23.438 -7.238 1 66.25 67 THR B N 1
ATOM 1073 C CA . THR B 1 67 ? -8.859 -24.438 -8.117 1 66.25 67 THR B CA 1
ATOM 1074 C C . THR B 1 67 ? -8.141 -25.516 -7.309 1 66.25 67 THR B C 1
ATOM 1076 O O . THR B 1 67 ? -8.008 -26.656 -7.758 1 66.25 67 THR B O 1
ATOM 1079 N N . HIS B 1 68 ? -7.594 -25.047 -6.195 1 61.94 68 HIS B N 1
ATOM 1080 C CA . HIS B 1 68 ? -6.918 -26.031 -5.363 1 61.94 68 HIS B CA 1
ATOM 1081 C C . HIS B 1 68 ? -7.926 -26.906 -4.625 1 61.94 68 HIS B C 1
ATOM 1083 O O . HIS B 1 68 ? -7.645 -28.078 -4.332 1 61.94 68 HIS B O 1
ATOM 1089 N N . ASN B 1 69 ? -9.039 -26.391 -4.246 1 54.31 69 ASN B N 1
ATOM 1090 C CA . ASN B 1 69 ? -10.062 -27.203 -3.604 1 54.31 69 ASN B CA 1
ATOM 1091 C C . ASN B 1 69 ? -10.719 -28.172 -4.594 1 54.31 69 ASN B C 1
ATOM 1093 O O . ASN B 1 69 ? -11.398 -29.109 -4.195 1 54.31 69 ASN B O 1
ATOM 1097 N N . ASP B 1 70 ? -10.617 -27.984 -5.891 1 45 70 ASP B N 1
ATOM 1098 C CA . ASP B 1 70 ? -11.172 -28.969 -6.809 1 45 70 ASP B CA 1
ATOM 1099 C C . ASP B 1 70 ? -10.141 -30.047 -7.148 1 45 70 ASP B C 1
ATOM 1101 O O . ASP B 1 70 ? -8.961 -29.75 -7.312 1 45 70 ASP B O 1
#

Organism: NCBI:txid1402861

Solvent-accessible surface area (backbone atoms only — not comparable to full-atom values): 7684 Å² total; per-residue (Å²): 125,73,64,60,56,48,57,54,49,48,52,52,49,50,50,50,50,52,50,51,49,53,50,45,51,51,42,52,56,49,39,72,72,46,65,93,50,69,66,33,52,51,38,52,52,41,46,53,55,49,50,52,47,47,49,52,53,50,50,55,52,52,54,48,51,55,56,66,72,95,125,74,63,61,56,49,57,54,48,47,53,51,48,51,50,51,49,51,50,51,49,54,51,45,52,51,42,53,57,49,40,72,74,46,66,93,50,69,65,33,51,51,38,52,52,40,44,53,56,49,49,53,47,47,48,53,54,50,50,54,51,52,56,49,52,54,55,65,74,97

Radius of gyration: 17.36 Å; Cα contacts (8 Å, |Δi|>4): 93; chains: 2; bounding box: 24×57×34 Å

Sequence (140 aa):
MTRYLGLHETLETLELIAFKTVCLTKAATMSKLLPDGDLKTILSDDLESGSQDLEQLQTFITKRKETHNDMTRYLGLHETLETLELIAFKTVCLTKAATMSKLLPDGDLKTILSDDLESGSQDLEQLQTFITKRKETHND

Foldseek 3Di:
DVVVCLVVVLVVLVVVLVVLVVVLVVLVVVLVVDDDDDSNVVSVVVNVVSVVVSVVSVVVNVVSVVVVVD/DVVVCLVVVLVVLVVVLVVLVVVLVVLVVVLVVDDDDDSNVVSVVVNVVSVVVSVVSVVVNVVSVVVVVD

Nearest PDB structures (foldseek):
  8ibh-assembly1_A-2  TM=9.387E-01  e=1.269E-01  Homo sapiens
  4l0r-assembly1_B  TM=8.932E-01  e=3.012E-01  Homo sapiens
  4l0r-assembly1_A  TM=8.884E-01  e=3.012E-01  Homo sapiens
  4afl-assembly2_F  TM=6.547E-01  e=3.301E+00  Homo sapiens
  8ibh-assembly1_A-2  TM=9.382E-01  e=1.269E-01  Homo sapiens

Secondary structure (DSSP, 8-state):
-TTHHHHHHHHHHHHHHHHHHHHHHHHHHHHHHSPSSHHHHHHHHHHHHHHHHHHHHHHHHHHHHHHHH-/-TTHHHHHHHHHHHHHHHHHHHHHHHHHHHHHHSPSSHHHHHHHHHHHHHHHHHHHHHHHHHHHHHHHH-

pLDDT: mean 86.29, std 14.89, range [38.44, 97.31]